Protein AF-A0A940KZU3-F1 (afdb_monomer)

Mean predicted aligned error: 3.88 Å

Structure (mmCIF, N/CA/C/O backbone):
data_AF-A0A940KZU3-F1
#
_entry.id   AF-A0A940KZU3-F1
#
loop_
_atom_site.group_PDB
_atom_sit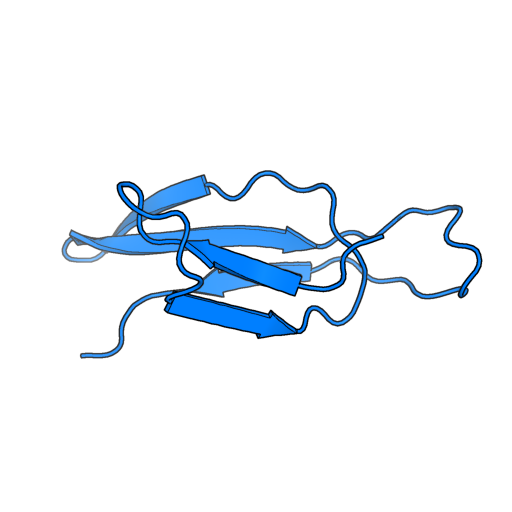e.id
_atom_site.type_symbol
_atom_site.label_atom_id
_atom_site.label_alt_id
_atom_site.label_comp_id
_atom_site.label_asym_id
_atom_site.label_entity_id
_atom_site.label_seq_id
_atom_site.pdbx_PDB_ins_code
_atom_site.Cartn_x
_atom_site.Cartn_y
_atom_site.Cartn_z
_atom_site.occupancy
_atom_site.B_iso_or_equiv
_atom_site.auth_seq_id
_atom_site.auth_comp_id
_atom_site.auth_asym_id
_atom_site.auth_atom_id
_atom_site.pdbx_PDB_model_num
ATOM 1 N N . MET A 1 1 ? 11.419 7.699 -10.027 1.00 67.00 1 MET A N 1
ATOM 2 C CA . MET A 1 1 ? 10.115 7.157 -9.585 1.00 67.00 1 MET A CA 1
ATOM 3 C C . MET A 1 1 ? 10.317 6.595 -8.190 1.00 67.00 1 MET A C 1
ATOM 5 O O . MET A 1 1 ? 11.386 6.036 -7.973 1.00 67.00 1 MET A O 1
ATOM 9 N N . ASP A 1 2 ? 9.386 6.778 -7.251 1.00 74.88 2 ASP A N 1
ATOM 10 C CA . ASP A 1 2 ? 9.481 6.056 -5.973 1.00 74.88 2 ASP A CA 1
ATOM 11 C C . ASP A 1 2 ? 9.124 4.581 -6.218 1.00 74.88 2 ASP A C 1
ATOM 13 O O . ASP A 1 2 ? 8.206 4.275 -6.981 1.00 74.88 2 ASP A O 1
ATOM 17 N N . PHE A 1 3 ? 9.888 3.676 -5.613 1.00 89.38 3 PHE A N 1
ATOM 18 C CA . PHE A 1 3 ? 9.734 2.222 -5.738 1.00 89.38 3 PHE A CA 1
ATOM 19 C C . PHE A 1 3 ? 9.181 1.656 -4.432 1.00 89.38 3 PHE A C 1
ATOM 21 O O . PHE A 1 3 ? 9.643 0.623 -3.952 1.00 89.38 3 PHE A O 1
ATOM 28 N N . ALA A 1 4 ? 8.257 2.370 -3.795 1.00 93.12 4 ALA A N 1
ATOM 29 C CA . ALA A 1 4 ? 7.736 1.972 -2.503 1.00 93.12 4 ALA A CA 1
ATOM 30 C C . ALA A 1 4 ? 6.262 2.329 -2.331 1.00 93.12 4 ALA A C 1
ATOM 32 O O . ALA A 1 4 ? 5.811 3.385 -2.768 1.00 93.12 4 ALA A O 1
ATOM 33 N N . LEU A 1 5 ? 5.549 1.455 -1.625 1.00 94.25 5 LEU A N 1
ATOM 34 C CA . LEU A 1 5 ? 4.292 1.782 -0.966 1.00 94.25 5 LEU A CA 1
ATOM 35 C C . LEU A 1 5 ? 4.607 2.110 0.497 1.00 94.25 5 LEU A C 1
ATOM 37 O O . LEU A 1 5 ? 5.412 1.418 1.117 1.00 94.25 5 LEU A O 1
ATOM 41 N N . ARG A 1 6 ? 4.011 3.171 1.044 1.00 95.38 6 ARG A N 1
ATOM 42 C CA . ARG A 1 6 ? 4.278 3.641 2.410 1.00 95.38 6 ARG A CA 1
ATOM 43 C C . ARG A 1 6 ? 2.979 3.958 3.131 1.00 95.38 6 ARG A C 1
ATOM 45 O O . ARG A 1 6 ? 2.042 4.463 2.515 1.00 95.38 6 ARG A O 1
ATOM 52 N N . ALA A 1 7 ? 2.957 3.703 4.432 1.00 96.12 7 ALA A N 1
ATOM 53 C CA . ALA A 1 7 ? 1.899 4.135 5.331 1.00 96.12 7 ALA A CA 1
ATOM 54 C C . ALA A 1 7 ? 2.474 5.120 6.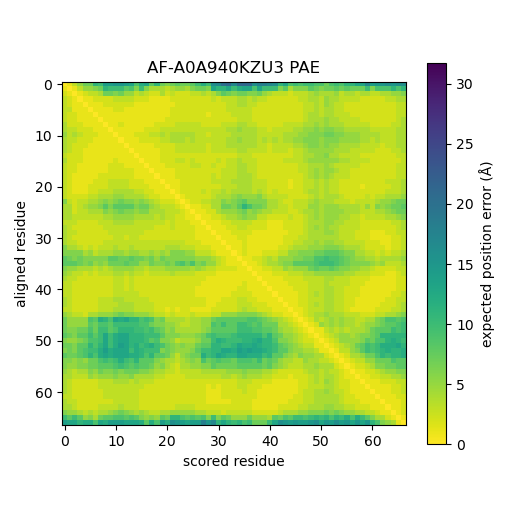350 1.00 96.12 7 ALA A C 1
ATOM 56 O O . ALA A 1 7 ? 3.532 4.874 6.932 1.00 96.12 7 ALA A O 1
ATOM 57 N N . PHE A 1 8 ? 1.762 6.221 6.570 1.00 97.81 8 PHE A N 1
ATOM 58 C CA . PHE A 1 8 ? 2.175 7.289 7.472 1.00 97.81 8 PHE A CA 1
ATOM 59 C C . PHE A 1 8 ? 1.122 7.514 8.551 1.00 97.81 8 PHE A C 1
ATOM 61 O O . PHE A 1 8 ? -0.077 7.389 8.298 1.00 97.81 8 PHE A O 1
ATOM 68 N N . GLU A 1 9 ? 1.573 7.885 9.743 1.00 98.25 9 GLU A N 1
ATOM 69 C CA . GLU A 1 9 ? 0.705 8.422 10.782 1.00 98.25 9 GLU A CA 1
ATOM 70 C C . GLU A 1 9 ? 0.148 9.781 10.336 1.00 98.25 9 GLU A C 1
ATOM 72 O O . GLU A 1 9 ? 0.895 10.665 9.916 1.00 98.25 9 GLU A O 1
ATOM 77 N N . THR A 1 10 ? -1.167 9.966 10.438 1.00 97.81 10 THR A N 1
ATOM 78 C CA . THR A 1 10 ? -1.859 11.147 9.897 1.00 97.81 10 THR A CA 1
ATOM 79 C C . THR A 1 10 ? -1.548 12.441 10.645 1.00 97.81 10 THR A C 1
ATOM 81 O O . THR A 1 10 ? -1.579 13.510 10.042 1.00 97.81 10 THR A O 1
ATOM 84 N N . SER A 1 11 ? -1.246 12.364 11.943 1.00 98.19 11 SER A N 1
ATOM 85 C CA . SER A 1 11 ? -0.988 13.529 12.797 1.00 98.19 11 SER A CA 1
ATOM 86 C C . SER A 1 11 ? 0.449 14.041 12.703 1.00 98.19 11 SER A C 1
ATOM 88 O O . SER A 1 11 ? 0.671 15.246 12.787 1.00 98.19 11 SER A O 1
ATOM 90 N N . THR A 1 12 ? 1.425 13.143 12.543 1.00 98.38 12 THR A N 1
ATOM 91 C CA . THR A 1 12 ? 2.857 13.483 12.601 1.00 98.38 12 THR A CA 1
ATOM 92 C C . THR A 1 12 ? 3.572 13.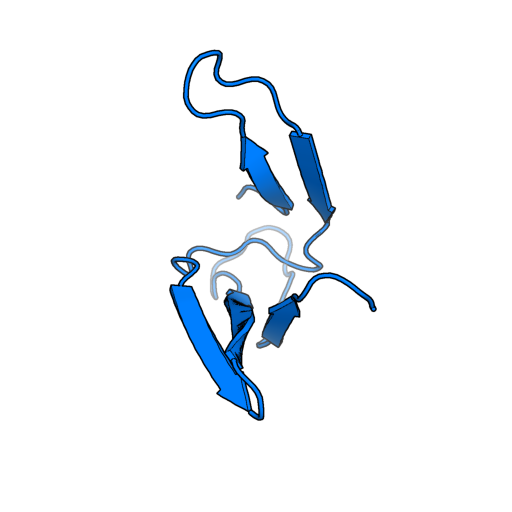343 11.260 1.00 98.38 12 THR A C 1
ATOM 94 O O . THR A 1 12 ? 4.665 13.879 11.092 1.00 98.38 12 THR A O 1
ATOM 97 N N . GLY A 1 13 ? 2.999 12.591 10.314 1.00 98.06 13 GLY A N 1
ATOM 98 C CA . GLY A 1 13 ? 3.678 12.191 9.084 1.00 98.06 13 GLY A CA 1
ATOM 99 C C . GLY A 1 13 ? 4.771 11.138 9.296 1.00 98.06 13 GLY A C 1
ATOM 100 O O . GLY A 1 13 ? 5.542 10.873 8.375 1.00 98.06 13 GLY A O 1
ATOM 101 N N . LYS A 1 14 ? 4.870 10.527 10.484 1.00 98.44 14 LYS A N 1
ATOM 102 C CA . LYS A 1 14 ? 5.831 9.451 10.753 1.00 98.44 14 LYS A CA 1
ATOM 103 C C . LYS A 1 14 ? 5.532 8.236 9.871 1.00 98.44 14 LYS A C 1
ATOM 105 O O . LYS A 1 14 ? 4.407 7.747 9.857 1.00 98.44 14 LYS A O 1
ATOM 110 N N . GLU A 1 15 ? 6.540 7.717 9.169 1.00 98.12 15 GLU A N 1
ATOM 111 C CA . GLU A 1 15 ? 6.425 6.460 8.416 1.00 98.12 15 GLU A CA 1
ATOM 112 C C . GLU A 1 15 ? 6.227 5.291 9.397 1.00 98.12 15 GLU A C 1
ATOM 114 O O . GLU A 1 15 ? 7.052 5.066 10.284 1.00 98.12 15 GLU A O 1
ATOM 119 N N . LEU A 1 16 ? 5.108 4.577 9.263 1.00 97.38 16 LEU A N 1
ATOM 120 C CA . LEU A 1 16 ? 4.752 3.419 10.089 1.00 97.38 16 LEU A CA 1
ATOM 121 C C . LEU A 1 16 ? 5.095 2.100 9.398 1.00 97.38 16 LEU A C 1
ATOM 123 O O . LEU A 1 16 ? 5.385 1.108 10.061 1.00 97.38 16 LEU A O 1
ATOM 127 N N . TRP A 1 17 ? 5.042 2.085 8.067 1.00 96.12 17 TRP A N 1
ATOM 128 C CA . TRP A 1 17 ? 5.313 0.902 7.263 1.00 96.12 17 TRP A CA 1
ATOM 129 C C . TRP A 1 17 ? 5.744 1.285 5.849 1.00 96.12 17 TRP A C 1
ATOM 131 O O . TRP A 1 17 ? 5.333 2.321 5.317 1.00 96.12 17 TRP A O 1
ATOM 141 N N . LYS A 1 18 ? 6.552 0.419 5.236 1.00 95.56 18 LYS A N 1
ATOM 142 C CA . LYS A 1 18 ? 7.048 0.566 3.875 1.00 95.56 18 LYS A CA 1
ATOM 143 C C . LYS A 1 18 ? 7.257 -0.796 3.229 1.00 95.56 18 LYS A C 1
ATOM 145 O O . LYS A 1 18 ? 7.876 -1.666 3.830 1.00 95.56 18 LYS A O 1
ATOM 150 N N . GLU A 1 19 ? 6.849 -0.907 1.973 1.00 93.81 19 GLU A N 1
ATOM 151 C CA . GLU A 1 19 ? 7.094 -2.067 1.121 1.00 93.81 19 GLU A CA 1
ATOM 152 C C . GLU A 1 19 ? 7.845 -1.659 -0.138 1.00 93.81 19 GLU A C 1
ATOM 154 O O . GLU A 1 19 ? 7.526 -0.642 -0.759 1.00 93.81 19 GLU A O 1
ATOM 159 N N . ARG A 1 20 ? 8.841 -2.458 -0.531 1.00 93.50 20 ARG A N 1
ATOM 160 C CA . ARG A 1 20 ? 9.568 -2.246 -1.782 1.00 93.50 20 ARG A CA 1
ATOM 161 C C . ARG A 1 20 ? 8.753 -2.797 -2.948 1.00 93.50 20 ARG A C 1
ATOM 163 O O . ARG A 1 20 ? 8.432 -3.977 -2.986 1.00 93.50 20 ARG A O 1
ATOM 170 N N . LEU A 1 21 ? 8.503 -1.956 -3.943 1.00 92.62 21 LEU A N 1
ATOM 171 C CA . LEU A 1 21 ? 7.893 -2.373 -5.198 1.00 92.62 21 LEU A CA 1
ATOM 172 C C . LEU A 1 21 ? 8.973 -2.817 -6.199 1.00 92.62 21 LEU A C 1
ATOM 174 O O . LEU A 1 21 ? 10.057 -2.218 -6.235 1.00 92.62 21 LEU A O 1
ATOM 178 N N . PRO A 1 22 ? 8.681 -3.832 -7.036 1.00 91.19 22 PRO A N 1
ATOM 179 C CA . PRO A 1 22 ? 9.620 -4.310 -8.050 1.00 91.19 22 PRO A CA 1
ATOM 180 C C . PRO A 1 22 ? 9.879 -3.256 -9.134 1.00 91.19 22 PRO A C 1
ATOM 182 O O . PRO A 1 22 ? 10.980 -3.183 -9.666 1.00 91.19 22 PRO A O 1
ATOM 185 N N . ILE A 1 23 ? 8.885 -2.406 -9.420 1.00 91.88 23 ILE A N 1
ATOM 186 C CA . ILE A 1 23 ? 8.962 -1.288 -10.366 1.00 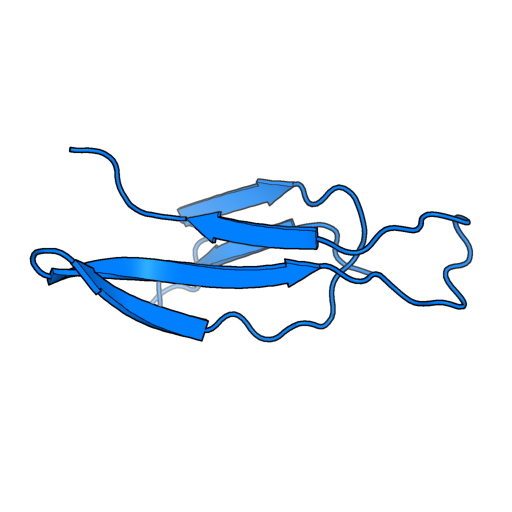91.88 23 ILE A CA 1
ATOM 187 C C . ILE A 1 23 ? 8.264 -0.055 -9.779 1.00 91.88 23 ILE A C 1
ATOM 189 O O . ILE A 1 23 ? 7.433 -0.173 -8.875 1.00 91.88 23 ILE A O 1
ATOM 193 N N . GLY A 1 24 ? 8.592 1.137 -10.282 1.00 87.31 24 GLY A N 1
ATOM 194 C CA . GLY A 1 24 ? 7.924 2.365 -9.852 1.00 87.31 24 GLY A CA 1
ATOM 195 C C . GLY A 1 24 ? 6.441 2.351 -10.223 1.00 87.31 24 GLY A C 1
ATOM 196 O O . GLY A 1 24 ? 6.080 1.911 -11.309 1.00 87.31 24 GLY A O 1
ATOM 197 N N . SER A 1 25 ? 5.568 2.841 -9.345 1.00 86.69 25 SER A N 1
ATOM 198 C CA . SER A 1 25 ? 4.127 2.918 -9.622 1.00 86.69 25 SER A CA 1
ATOM 199 C C . SER A 1 25 ? 3.628 4.361 -9.617 1.00 86.69 25 SER A C 1
ATOM 201 O O . SER A 1 25 ? 4.178 5.206 -8.915 1.00 86.69 25 SER A O 1
ATOM 203 N N . GLN A 1 26 ? 2.603 4.646 -10.425 1.00 86.12 26 GLN A N 1
ATOM 204 C CA . GLN A 1 26 ? 1.751 5.845 -10.324 1.00 86.12 26 GLN A CA 1
ATOM 205 C C . GLN A 1 26 ? 0.296 5.481 -9.986 1.00 86.12 26 GLN A C 1
ATOM 207 O O . GLN A 1 26 ? -0.584 6.334 -10.057 1.00 86.12 26 GLN A O 1
ATOM 212 N N . GLY A 1 27 ? 0.021 4.212 -9.670 1.00 88.25 27 GLY A N 1
ATOM 213 C CA . GLY A 1 27 ? -1.312 3.777 -9.274 1.00 88.25 27 GLY A CA 1
ATOM 214 C C . GLY A 1 27 ? -1.714 4.410 -7.943 1.00 88.25 27 GLY A C 1
ATOM 215 O O . GLY A 1 27 ? -0.913 4.472 -7.010 1.00 88.25 27 GLY A O 1
ATOM 216 N N . THR A 1 28 ? -2.957 4.877 -7.844 1.00 92.44 28 THR A N 1
ATOM 217 C CA . THR A 1 28 ? -3.533 5.314 -6.569 1.00 92.44 28 THR A CA 1
ATOM 218 C C . THR A 1 28 ? -3.962 4.082 -5.769 1.00 92.44 28 THR A C 1
ATOM 220 O O . THR A 1 28 ? -4.751 3.288 -6.287 1.00 92.44 28 THR A O 1
ATOM 223 N N . PRO A 1 29 ? -3.480 3.894 -4.526 1.00 94.69 29 PRO A N 1
ATOM 224 C CA . PRO A 1 29 ? -3.985 2.837 -3.662 1.00 94.69 29 PRO A CA 1
ATOM 225 C C . PRO A 1 29 ? -5.471 3.047 -3.358 1.00 94.69 29 PRO A C 1
ATOM 227 O O . PRO A 1 29 ? -5.905 4.168 -3.094 1.00 94.69 29 PRO A O 1
ATOM 230 N N . VAL A 1 30 ? -6.239 1.963 -3.348 1.00 97.62 30 VAL A N 1
ATOM 231 C CA . VAL A 1 30 ? -7.659 1.960 -2.971 1.00 97.62 30 VAL A CA 1
ATOM 232 C C . VAL A 1 30 ? -7.913 0.918 -1.893 1.00 97.62 30 VAL A C 1
ATOM 234 O O . VAL A 1 30 ? -7.155 -0.042 -1.759 1.00 97.62 30 VAL A O 1
ATOM 237 N N . THR A 1 31 ? -8.986 1.086 -1.123 1.00 97.88 31 THR A N 1
ATOM 238 C CA . THR A 1 31 ? -9.396 0.105 -0.114 1.00 97.88 31 THR A CA 1
ATOM 239 C C . THR A 1 31 ? -10.836 -0.342 -0.312 1.00 97.88 31 THR A C 1
ATOM 241 O O . THR A 1 31 ? -11.664 0.425 -0.799 1.00 97.88 31 THR A O 1
ATOM 244 N N . TYR A 1 32 ? -11.128 -1.589 0.057 1.00 97.00 32 TYR A N 1
ATOM 245 C CA . TYR A 1 32 ? -12.479 -2.143 0.068 1.00 97.00 32 TYR A CA 1
ATOM 246 C C . TYR A 1 32 ? -12.624 -3.214 1.158 1.00 97.00 32 TYR A C 1
ATOM 248 O O . TYR A 1 32 ? -11.631 -3.744 1.665 1.00 97.00 32 TYR A O 1
ATOM 256 N N . LEU A 1 33 ? -13.870 -3.529 1.513 1.00 98.00 33 LEU A N 1
ATOM 257 C CA . LEU A 1 33 ? -14.209 -4.645 2.395 1.00 98.00 33 LEU A CA 1
ATOM 258 C C . LEU A 1 33 ? -14.463 -5.900 1.554 1.00 98.00 33 LEU A C 1
ATOM 260 O O . LEU A 1 33 ? -15.329 -5.898 0.680 1.00 98.00 33 LEU A O 1
ATOM 264 N N . GLY A 1 34 ? -13.696 -6.955 1.814 1.00 93.94 34 GLY A N 1
ATOM 265 C CA . GLY A 1 34 ? -13.873 -8.271 1.210 1.00 93.94 34 GLY A CA 1
ATOM 266 C C . GLY A 1 34 ? -14.795 -9.175 2.030 1.00 93.94 34 GLY A C 1
ATOM 267 O O . GLY A 1 34 ? -15.588 -8.722 2.861 1.00 93.94 34 GLY A O 1
ATOM 268 N N . ALA A 1 35 ? -14.680 -10.485 1.802 1.00 92.75 35 ALA A N 1
ATOM 269 C CA . ALA A 1 35 ? -15.435 -11.481 2.554 1.00 92.75 35 ALA A CA 1
ATOM 270 C C . ALA A 1 35 ? -15.192 -11.341 4.066 1.00 92.75 35 ALA A C 1
ATOM 272 O O . ALA A 1 35 ? -14.091 -11.006 4.509 1.00 92.75 35 ALA A O 1
ATOM 273 N N . HIS A 1 36 ? -16.238 -11.592 4.855 1.00 92.69 36 HIS A N 1
ATOM 274 C CA . HIS A 1 36 ? -16.196 -11.516 6.320 1.00 92.69 36 HIS A CA 1
ATOM 275 C C . HIS A 1 36 ? -15.752 -10.149 6.880 1.00 92.69 36 HIS A C 1
ATOM 277 O O . HIS A 1 36 ? -15.298 -10.067 8.016 1.00 92.69 36 HIS A O 1
ATOM 283 N N . GLY A 1 37 ? -15.879 -9.068 6.099 1.00 94.88 37 GLY A N 1
ATOM 284 C CA . GLY A 1 37 ? -15.526 -7.715 6.539 1.00 94.88 37 GLY A CA 1
ATOM 285 C C . GLY A 1 37 ? -14.021 -7.445 6.607 1.00 94.88 37 GLY A C 1
ATOM 286 O O . GLY A 1 37 ? -13.619 -6.409 7.133 1.00 94.88 37 GLY A O 1
ATOM 287 N N . LYS A 1 38 ? -13.178 -8.338 6.070 1.00 96.19 38 LYS A N 1
ATOM 288 C CA . LYS A 1 38 ? -11.728 -8.117 6.029 1.00 96.19 38 LYS A CA 1
ATOM 289 C C . LYS A 1 38 ? -11.412 -6.963 5.078 1.00 96.19 38 LYS A C 1
ATOM 291 O O . LYS A 1 38 ? -11.830 -6.977 3.921 1.00 96.19 38 LYS A O 1
ATOM 296 N N . GLN A 1 39 ? -10.703 -5.949 5.568 1.00 97.50 39 GLN A N 1
ATOM 297 C CA . GLN A 1 39 ? -10.307 -4.797 4.764 1.00 97.50 39 GLN A CA 1
ATOM 298 C C . GLN A 1 39 ? -9.056 -5.120 3.947 1.00 97.50 39 GLN A C 1
ATOM 300 O O . GLN A 1 39 ? -8.078 -5.655 4.471 1.00 97.50 39 GLN A O 1
ATOM 305 N N . TYR A 1 40 ? -9.083 -4.735 2.676 1.00 97.75 40 TYR A N 1
ATOM 306 C CA . TYR A 1 40 ? -7.961 -4.874 1.760 1.00 97.75 40 TYR A CA 1
ATOM 307 C C . TYR A 1 40 ? -7.509 -3.508 1.266 1.00 97.75 40 TYR A C 1
ATOM 309 O O . TYR A 1 40 ? -8.334 -2.632 1.000 1.00 97.75 40 TYR A O 1
ATOM 317 N N . LEU A 1 41 ? -6.200 -3.344 1.103 1.00 97.50 41 LEU A N 1
ATOM 318 C CA . LEU A 1 41 ? -5.595 -2.280 0.307 1.00 97.50 41 LEU A CA 1
ATOM 319 C C . LEU A 1 41 ? -5.118 -2.887 -1.010 1.00 97.50 41 LEU A C 1
ATOM 321 O O . LEU A 1 41 ? -4.414 -3.893 -0.998 1.00 97.50 41 LEU A O 1
ATOM 325 N N . VAL A 1 42 ? -5.481 -2.273 -2.134 1.00 97.00 42 VAL A N 1
ATOM 326 C CA . VAL A 1 42 ? -5.098 -2.720 -3.477 1.00 97.00 42 VAL A CA 1
ATOM 327 C C . VAL A 1 42 ? -4.380 -1.611 -4.219 1.00 97.00 42 VAL A C 1
ATOM 329 O O . VAL A 1 42 ? -4.758 -0.442 -4.139 1.00 97.00 42 VAL A O 1
ATOM 332 N N . LEU A 1 43 ? -3.348 -1.997 -4.963 1.00 95.81 43 LEU A N 1
ATOM 333 C CA . LEU A 1 43 ? -2.551 -1.100 -5.784 1.00 95.81 43 LEU A CA 1
ATOM 334 C C . LEU A 1 43 ? -2.164 -1.789 -7.092 1.00 95.81 43 LEU A C 1
ATOM 336 O O . LEU A 1 43 ? -1.657 -2.912 -7.094 1.00 95.81 43 LEU A O 1
ATOM 340 N N . THR A 1 44 ? -2.341 -1.083 -8.206 1.00 94.12 44 THR A N 1
ATOM 341 C CA . THR A 1 44 ? -1.732 -1.460 -9.481 1.00 94.12 44 THR A CA 1
ATOM 342 C C . THR A 1 44 ? -0.300 -0.935 -9.548 1.00 94.12 4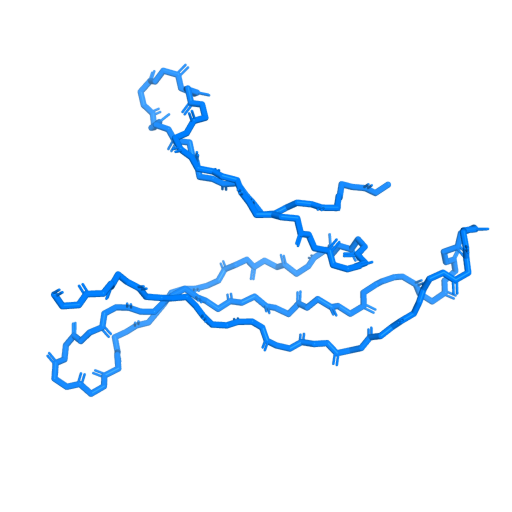4 THR A C 1
ATOM 344 O O . THR A 1 44 ? -0.001 0.198 -9.166 1.00 94.12 44 THR A O 1
ATOM 347 N N . VAL A 1 45 ? 0.613 -1.772 -10.028 1.00 93.75 45 VAL A N 1
ATOM 3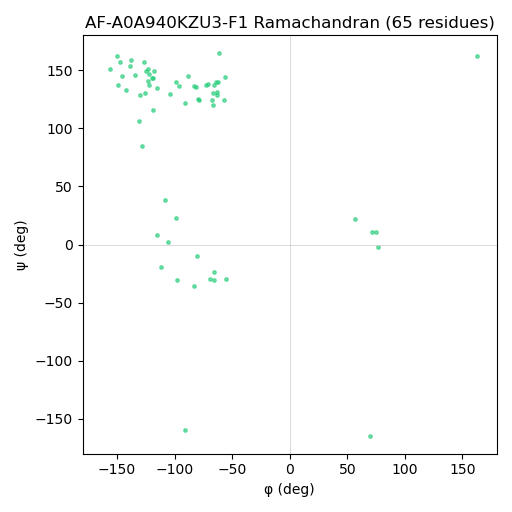48 C CA . VAL A 1 45 ? 2.038 -1.467 -10.173 1.00 93.75 45 VAL A CA 1
ATOM 349 C C . VAL A 1 45 ? 2.419 -1.812 -11.609 1.00 93.75 45 VAL A C 1
ATOM 351 O O . VAL A 1 45 ? 2.825 -2.930 -11.900 1.00 93.75 45 VAL A O 1
ATOM 354 N N . GLY A 1 46 ? 2.193 -0.856 -12.514 1.00 88.19 46 GLY A N 1
ATOM 355 C CA . GLY A 1 46 ? 2.373 -1.028 -13.967 1.00 88.19 46 GLY A CA 1
ATOM 356 C C . GLY A 1 46 ? 3.613 -0.346 -14.555 1.00 88.19 46 GLY A C 1
ATOM 357 O O . GLY A 1 46 ? 3.822 -0.356 -15.765 1.00 88.19 46 GLY A O 1
ATOM 358 N N . GLY A 1 47 ? 4.442 0.306 -13.732 1.00 84.75 47 GLY A N 1
ATOM 359 C CA . GLY A 1 47 ? 5.628 0.984 -14.252 1.00 84.75 47 GLY A CA 1
ATOM 360 C C . GLY A 1 47 ? 5.317 2.224 -15.092 1.00 84.75 47 GLY A C 1
ATOM 361 O O . GLY A 1 47 ? 4.216 2.775 -15.098 1.00 84.75 47 GLY A O 1
ATOM 362 N N . ASN A 1 48 ? 6.334 2.664 -15.829 1.00 82.38 48 ASN A N 1
ATOM 363 C CA . ASN A 1 48 ? 6.214 3.622 -16.919 1.00 82.38 48 ASN A CA 1
ATOM 364 C C . ASN A 1 48 ? 6.844 2.987 -18.164 1.00 82.38 48 ASN A C 1
ATOM 366 O O . ASN A 1 48 ? 7.984 2.524 -18.107 1.00 82.38 48 ASN A O 1
ATOM 370 N N . ARG A 1 49 ? 6.133 2.999 -19.299 1.00 78.25 49 ARG A N 1
ATOM 371 C CA . ARG A 1 49 ? 6.635 2.464 -20.579 1.00 78.25 49 ARG A CA 1
ATOM 372 C C . ARG A 1 49 ? 7.965 3.088 -21.015 1.00 78.25 49 ARG A C 1
ATOM 374 O O . ARG A 1 49 ? 8.762 2.411 -21.657 1.00 78.25 49 ARG A O 1
ATOM 381 N N . SER A 1 50 ? 8.208 4.339 -20.635 1.00 81.69 50 SER A N 1
ATOM 382 C CA . SER A 1 50 ? 9.421 5.105 -20.934 1.00 81.69 50 SER A CA 1
ATOM 383 C C . SER A 1 50 ? 10.429 5.116 -19.776 1.00 81.69 50 SER A C 1
ATOM 385 O O . SER A 1 50 ? 11.227 6.046 -19.679 1.00 81.69 50 SER A O 1
ATOM 387 N N . SER A 1 51 ? 10.384 4.132 -18.866 1.00 81.06 51 SER A N 1
ATOM 388 C CA . SER A 1 51 ? 11.325 4.065 -17.740 1.00 81.06 51 SER A CA 1
ATOM 389 C C . SER A 1 51 ? 12.789 4.038 -18.224 1.00 81.06 51 SER A C 1
ATOM 391 O O . SER A 1 51 ? 13.149 3.129 -18.977 1.00 81.06 51 SER A O 1
ATOM 393 N N . PRO A 1 52 ? 13.661 4.964 -17.770 1.00 77.31 52 PRO A N 1
ATOM 394 C CA . PRO A 1 52 ? 15.076 4.995 -18.159 1.00 77.31 52 PRO A CA 1
ATOM 395 C C . PRO A 1 52 ? 15.878 3.785 -17.672 1.00 77.31 52 PRO A C 1
ATOM 397 O O . PRO A 1 52 ? 16.909 3.460 -18.249 1.00 77.31 52 PRO A O 1
ATOM 400 N N . THR A 1 53 ? 15.419 3.127 -16.603 1.00 80.44 53 THR A N 1
ATOM 401 C CA . THR A 1 53 ? 16.069 1.937 -16.034 1.00 80.44 53 THR A CA 1
ATOM 402 C C . THR A 1 53 ? 15.731 0.659 -16.799 1.00 80.44 53 THR A C 1
ATOM 404 O O . THR A 1 53 ? 16.340 -0.375 -16.556 1.00 80.44 53 THR A O 1
ATOM 407 N N . GLY A 1 54 ? 14.768 0.709 -17.728 1.00 79.19 54 GLY A N 1
ATOM 408 C CA . GLY A 1 54 ? 14.311 -0.460 -18.483 1.00 79.19 54 GLY A CA 1
ATOM 409 C C . GLY A 1 54 ? 13.394 -1.408 -17.703 1.00 79.19 54 GLY A C 1
ATOM 410 O O . GLY A 1 54 ? 12.897 -2.367 -18.292 1.00 79.19 54 GLY A O 1
ATOM 411 N N . ASP A 1 55 ? 13.126 -1.133 -16.423 1.00 81.50 55 ASP A N 1
ATOM 412 C CA . ASP A 1 55 ? 12.253 -1.953 -15.581 1.00 81.50 55 ASP A CA 1
ATOM 413 C C . ASP A 1 55 ? 10.809 -1.966 -16.111 1.00 81.50 55 ASP A C 1
ATOM 415 O O . ASP A 1 55 ? 10.227 -0.915 -16.402 1.00 81.50 55 ASP A O 1
ATOM 419 N N . ARG A 1 56 ? 10.218 -3.162 -16.223 1.00 83.75 56 ARG A N 1
ATOM 420 C CA . ARG A 1 56 ? 8.864 -3.385 -16.758 1.00 83.75 56 ARG A CA 1
ATOM 421 C C . ARG A 1 56 ? 8.108 -4.426 -15.943 1.00 83.75 56 ARG A C 1
ATOM 423 O O . ARG A 1 56 ? 8.705 -5.328 -15.362 1.00 83.75 56 ARG A O 1
ATOM 430 N N . GLY A 1 57 ? 6.787 -4.322 -15.961 1.00 86.50 57 GLY A N 1
ATOM 431 C CA . GLY A 1 57 ? 5.883 -5.311 -15.392 1.00 86.50 57 GLY A CA 1
ATOM 432 C C . GLY A 1 57 ? 4.495 -4.726 -15.181 1.00 86.50 57 GLY A C 1
ATOM 433 O O . GLY A 1 57 ? 4.341 -3.509 -15.145 1.00 86.50 57 GLY A O 1
ATOM 434 N N . ASP A 1 58 ? 3.516 -5.607 -15.025 1.00 90.44 58 ASP A N 1
ATOM 435 C CA . ASP A 1 58 ? 2.134 -5.263 -14.714 1.00 90.44 58 ASP A CA 1
ATOM 436 C C . ASP A 1 58 ? 1.688 -6.138 -13.544 1.00 90.44 58 ASP A C 1
ATOM 438 O O . ASP A 1 58 ? 1.489 -7.344 -13.692 1.00 90.44 58 ASP A O 1
ATOM 442 N N . TYR A 1 59 ? 1.572 -5.536 -12.362 1.00 93.25 59 TYR A N 1
ATOM 443 C CA . TYR A 1 59 ? 1.196 -6.241 -11.140 1.00 93.25 59 TYR A CA 1
ATOM 444 C C . TYR A 1 59 ? -0.044 -5.623 -10.498 1.00 93.25 59 TYR A C 1
ATOM 446 O O . TYR A 1 59 ? -0.268 -4.411 -10.558 1.00 93.25 59 TYR A O 1
ATOM 454 N N . VAL A 1 60 ? -0.808 -6.462 -9.803 1.00 94.94 60 VAL A N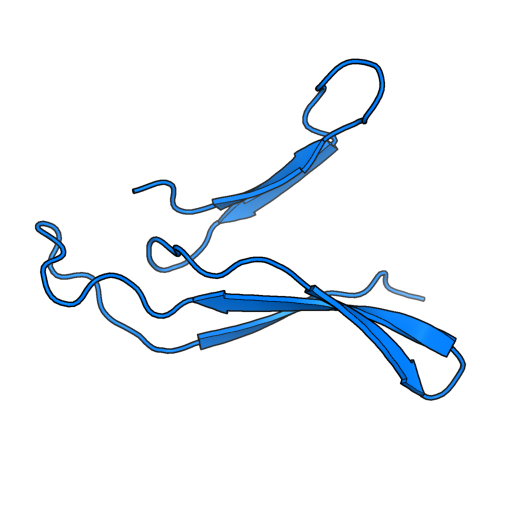 1
ATOM 455 C CA . VAL A 1 60 ? -1.835 -6.042 -8.848 1.00 94.94 60 VAL A CA 1
ATOM 456 C C . VAL A 1 60 ? -1.439 -6.598 -7.489 1.00 94.94 60 VAL A C 1
ATOM 458 O O . VAL A 1 60 ? -1.378 -7.812 -7.310 1.00 94.94 60 VAL A O 1
ATOM 461 N N . PHE A 1 61 ? -1.152 -5.710 -6.543 1.00 95.50 61 PHE A N 1
ATOM 462 C CA . PHE A 1 61 ? -0.856 -6.075 -5.163 1.00 95.5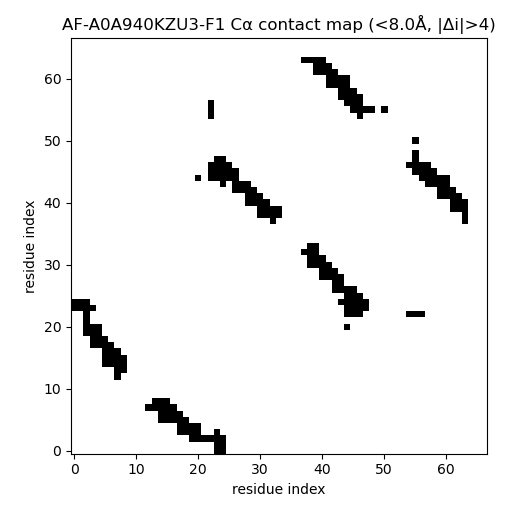0 61 PHE A CA 1
ATOM 463 C C . PHE A 1 61 ? -2.103 -5.894 -4.303 1.00 95.50 61 PHE A C 1
ATOM 465 O O . PHE A 1 61 ? -2.818 -4.901 -4.451 1.00 95.50 61 PHE A O 1
ATOM 472 N N . ALA A 1 62 ? -2.334 -6.830 -3.385 1.00 95.38 62 ALA A N 1
ATOM 473 C CA . ALA A 1 62 ? -3.369 -6.742 -2.366 1.00 95.38 62 ALA A CA 1
ATOM 474 C C . ALA A 1 62 ? -2.761 -7.050 -0.993 1.00 95.38 62 ALA A C 1
ATOM 476 O O . ALA A 1 62 ? -2.099 -8.072 -0.822 1.00 95.38 62 ALA A O 1
ATOM 477 N N . TYR A 1 63 ? -3.003 -6.170 -0.026 1.00 95.62 63 TYR A N 1
ATOM 478 C CA . TYR A 1 63 ? -2.522 -6.292 1.347 1.00 95.62 63 TYR A CA 1
ATOM 479 C C . TYR A 1 63 ? -3.705 -6.341 2.309 1.00 95.62 63 TYR A C 1
ATOM 481 O O . TYR A 1 63 ? -4.701 -5.641 2.118 1.00 95.62 63 TYR A O 1
ATOM 489 N N . AL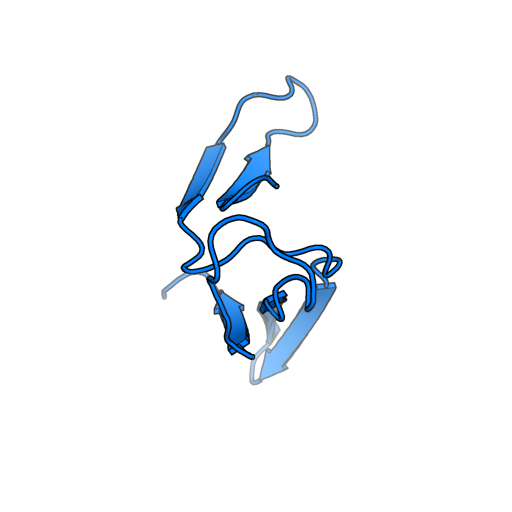A A 1 64 ? -3.567 -7.140 3.361 1.00 95.75 64 ALA A N 1
ATOM 490 C CA . ALA A 1 64 ? -4.467 -7.177 4.503 1.00 95.75 64 ALA A CA 1
ATOM 491 C C . ALA A 1 64 ? -3.656 -7.515 5.757 1.00 95.75 64 ALA A C 1
ATOM 493 O O . ALA A 1 64 ? -2.587 -8.120 5.667 1.00 95.75 64 ALA A O 1
ATOM 494 N N . ILE A 1 65 ? -4.170 -7.137 6.923 1.00 93.38 65 ILE A N 1
ATOM 495 C CA . ILE A 1 65 ? -3.580 -7.551 8.198 1.00 93.38 65 ILE A CA 1
ATOM 496 C C . ILE A 1 65 ? -3.855 -9.056 8.384 1.00 93.38 65 ILE A C 1
ATOM 498 O O . ILE A 1 65 ? -4.930 -9.551 8.017 1.00 93.38 65 ILE A O 1
ATOM 502 N N . GLY A 1 66 ? -2.847 -9.787 8.868 1.00 86.44 66 GLY A N 1
ATOM 503 C CA . GLY A 1 66 ? -2.980 -11.196 9.249 1.00 86.44 66 GLY A CA 1
ATOM 504 C C . GLY A 1 66 ? -3.987 -11.382 10.385 1.00 86.44 66 GLY A C 1
ATOM 505 O O . GLY A 1 66 ? -4.391 -10.406 11.014 1.00 86.44 66 GLY A O 1
ATOM 506 N N . ASP A 1 67 ? -4.411 -12.624 10.599 1.00 77.25 67 ASP A N 1
ATOM 507 C CA . ASP A 1 67 ? -5.288 -12.964 11.724 1.00 77.25 67 ASP A CA 1
ATOM 508 C C . ASP A 1 67 ? -4.500 -13.021 13.046 1.00 77.25 67 ASP A C 1
ATOM 510 O O . ASP A 1 67 ? -3.294 -13.371 13.001 1.00 77.25 67 ASP A O 1
#

pLDDT: mean 91.34, std 7.03, range [67.0, 98.44]

Radius of gyration: 13.76 Å; Cα contacts (8 Å, |Δi|>4): 115; chains: 1; bounding box: 32×26×34 Å

Nearest PDB structures (foldseek):
  8tze-assembly1_A  TM=6.986E-01  e=2.817E+00  Homo sapiens
  8u8a-assembly1_C  TM=7.064E-01  e=5.021E+00  Homo sapiens
  5yyu-assembly1_B  TM=4.716E-01  e=6.326E+00  Staphylococcus aureus subsp. aureus ED98
  1ttg-assembly1_A  TM=3.283E-01  e=9.480E+00  Homo sapiens
  5w68-assembly1_A  TM=2.306E-01  e=5.971E+00  Escherichia coli O127:H6 str. E2348/69

Secondary structure (DSSP, 8-state):
---EEEEE-TTT--EEEEEE-SS---PPPEEEE-GGG-EEEEEEE---TT-TT-----EEEEE----

Sequence (67 aa):
MDFALRAFETSTGKELWKERLPIGSQGTPVTYLGAHGKQYLVLTVGGNRSSPTGDRGDYVFAYAIGD

Solvent-accessible surface area (backbone atoms only — not comparable to full-atom values): 4266 Å² total; per-residue (Å²): 122,62,41,59,53,76,43,59,42,88,89,79,63,47,78,76,46,75,46,81,44,98,46,32,50,83,52,73,73,45,72,49,71,50,78,96,67,45,58,36,43,38,33,50,35,55,36,49,98,80,42,91,85,68,56,78,54,79,45,77,49,77,47,63,83,79,134

Foldseek 3Di:
DQQKDFDADPPPRHTPDIDGHQADAPWDWDWDQDPPRFIKIKTWRAHDPPDPVPDGDTDIDIDTDDD